Protein AF-A0A8T6LP50-F1 (afdb_monomer)

Solvent-accessible surface area (backbone atoms only — not comparable to full-atom values): 7911 Å² total; per-residue (Å²): 140,86,88,82,88,80,92,81,83,90,76,91,80,76,91,78,90,76,89,76,87,74,71,88,71,78,78,82,75,82,81,79,83,87,75,86,85,87,91,82,86,81,91,76,92,72,79,82,71,83,78,78,78,82,78,82,81,86,80,88,85,85,86,87,86,85,74,79,63,79,59,78,86,53,41,62,59,40,32,73,75,38,82,67,39,41,59,51,51,50,52,54,33,51,53,50,50,53,51,52,50,58,56,62,77,73,110

Sequence (107 aa):
MPSRRSSVARGKRRQERSGLARTDEPSPLPAPDSSDDDPRSAAAADAKEPVAEQRTVVTRRSQTYQGPLPPPQMMAGYEEVLPGLADRIMAMAEETSAHIRKVRERG

Structure (mmCIF, N/CA/C/O backbone):
data_AF-A0A8T6LP50-F1
#
_entry.id   AF-A0A8T6LP50-F1
#
loop_
_atom_site.group_PDB
_atom_site.id
_atom_site.type_symbol
_atom_site.label_atom_id
_atom_site.label_alt_id
_atom_site.label_comp_id
_atom_site.label_asym_id
_atom_site.label_entity_id
_atom_site.label_seq_id
_atom_site.pdbx_PDB_ins_code
_atom_site.Cartn_x
_atom_site.Cartn_y
_atom_site.Cartn_z
_atom_site.occupancy
_atom_site.B_iso_or_equiv
_atom_site.auth_seq_id
_atom_site.auth_comp_id
_atom_site.auth_asym_id
_atom_si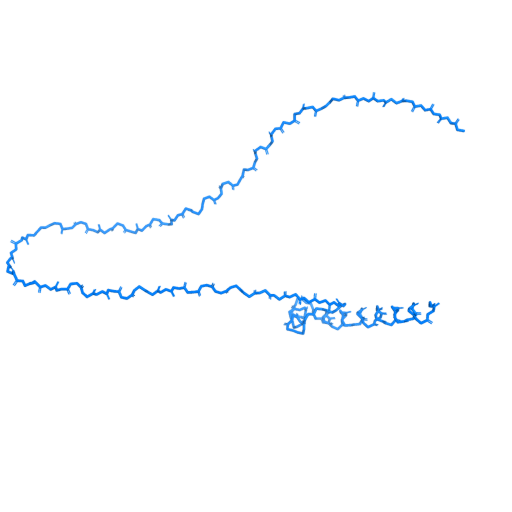te.auth_atom_id
_atom_site.pdbx_PDB_model_num
ATOM 1 N N . MET A 1 1 ? 17.532 34.900 -31.618 1.00 43.44 1 MET A N 1
ATOM 2 C CA . MET A 1 1 ? 17.040 35.341 -30.295 1.00 43.44 1 MET A CA 1
ATOM 3 C C . MET A 1 1 ? 16.436 36.731 -30.405 1.00 43.44 1 MET A C 1
ATOM 5 O O . MET A 1 1 ? 17.155 37.634 -30.809 1.00 43.44 1 MET A O 1
ATOM 9 N N . PRO A 1 2 ? 15.164 36.925 -30.032 1.00 43.03 2 PRO A N 1
ATOM 10 C CA . PRO A 1 2 ? 14.675 38.225 -29.602 1.00 43.03 2 PRO A CA 1
ATOM 11 C C . PRO A 1 2 ? 14.345 38.210 -28.104 1.00 43.03 2 PRO A C 1
ATOM 13 O O . PRO A 1 2 ? 13.594 37.374 -27.611 1.00 43.03 2 PRO A O 1
ATOM 16 N N . SER A 1 3 ? 14.929 39.176 -27.403 1.00 44.53 3 SER A N 1
ATOM 17 C CA . SER A 1 3 ? 14.626 39.548 -26.027 1.00 44.53 3 SER A CA 1
ATOM 18 C C . SER A 1 3 ? 13.575 40.661 -26.048 1.00 44.53 3 SER A C 1
ATOM 20 O O . SER A 1 3 ? 13.735 41.631 -26.793 1.00 44.53 3 SER A O 1
ATOM 22 N N . ARG A 1 4 ? 12.509 40.554 -25.243 1.00 47.62 4 ARG A N 1
ATOM 23 C CA . ARG A 1 4 ? 11.616 41.678 -24.917 1.00 47.62 4 ARG A CA 1
ATOM 24 C C . ARG A 1 4 ? 11.229 41.647 -23.439 1.00 47.62 4 ARG A C 1
ATOM 26 O O . ARG A 1 4 ? 10.753 40.650 -22.910 1.00 47.62 4 ARG A O 1
ATOM 33 N N . ARG A 1 5 ? 11.482 42.796 -22.813 1.00 45.19 5 ARG A N 1
ATOM 34 C CA . ARG A 1 5 ? 11.135 43.223 -21.454 1.00 45.19 5 ARG A CA 1
ATOM 35 C C . ARG A 1 5 ? 9.616 43.228 -21.232 1.00 45.19 5 ARG A C 1
ATOM 37 O O . ARG A 1 5 ? 8.905 43.708 -22.104 1.00 45.19 5 ARG A O 1
ATOM 44 N N . SER A 1 6 ? 9.170 42.924 -20.014 1.00 39.84 6 SER A N 1
ATOM 45 C CA . SER A 1 6 ? 8.551 43.941 -19.143 1.00 39.84 6 SER A CA 1
ATOM 46 C C . SER A 1 6 ? 8.320 43.392 -17.735 1.00 39.84 6 SER A C 1
ATOM 48 O O . SER A 1 6 ? 7.501 42.505 -17.513 1.00 39.84 6 SER A O 1
ATOM 50 N N . SER A 1 7 ? 9.036 43.975 -16.783 1.00 45.84 7 SER A N 1
ATOM 51 C CA . SER A 1 7 ? 8.717 43.972 -15.363 1.00 45.84 7 SER A CA 1
ATOM 52 C C . SER A 1 7 ? 7.428 44.755 -15.117 1.00 45.84 7 SER A C 1
ATOM 54 O O . SER A 1 7 ? 7.343 45.918 -15.518 1.00 45.84 7 SER A O 1
ATOM 56 N N . VAL A 1 8 ? 6.474 44.169 -14.396 1.00 42.16 8 VAL A N 1
ATOM 57 C CA . VAL A 1 8 ? 5.375 44.917 -13.776 1.00 42.16 8 VAL A CA 1
ATOM 58 C C . VAL A 1 8 ? 5.353 44.577 -12.294 1.00 42.16 8 VAL A C 1
ATOM 60 O O . VAL A 1 8 ? 5.324 43.418 -11.891 1.00 42.16 8 VAL A O 1
ATOM 63 N N . ALA A 1 9 ? 5.448 45.629 -11.492 1.00 40.69 9 ALA A N 1
ATOM 64 C CA . ALA A 1 9 ? 5.422 45.594 -10.047 1.00 40.69 9 ALA A CA 1
ATOM 65 C C . ALA A 1 9 ? 3.983 45.604 -9.504 1.00 40.69 9 ALA A C 1
ATOM 67 O O . ALA A 1 9 ? 3.066 46.099 -10.152 1.00 40.69 9 ALA A O 1
ATOM 68 N N . ARG A 1 10 ? 3.891 45.244 -8.216 1.00 42.53 10 ARG A N 1
ATOM 69 C CA . ARG A 1 10 ? 2.925 45.727 -7.212 1.00 42.53 10 ARG A CA 1
ATOM 70 C C . ARG A 1 10 ? 1.572 45.004 -7.135 1.00 42.53 10 ARG A C 1
ATOM 72 O O . ARG A 1 10 ? 0.648 45.252 -7.894 1.00 42.53 10 ARG A O 1
ATOM 79 N N . GLY A 1 11 ? 1.424 44.259 -6.039 1.00 36.78 11 GLY A N 1
ATOM 80 C CA . GLY A 1 11 ? 0.145 43.776 -5.523 1.00 36.78 11 GLY A CA 1
ATOM 81 C C . GLY A 1 11 ? 0.223 43.443 -4.033 1.00 36.78 11 GLY A C 1
ATOM 82 O O . GLY A 1 11 ? 0.148 42.286 -3.652 1.00 36.78 11 GLY A O 1
ATOM 83 N N . LYS A 1 12 ? 0.400 44.456 -3.172 1.00 50.47 12 LYS A N 1
ATOM 84 C CA . LYS A 1 12 ? -0.024 44.359 -1.763 1.00 50.47 12 LYS A CA 1
ATOM 85 C C . LYS A 1 12 ? -1.552 44.348 -1.743 1.00 50.47 12 LYS A C 1
ATOM 87 O O . LY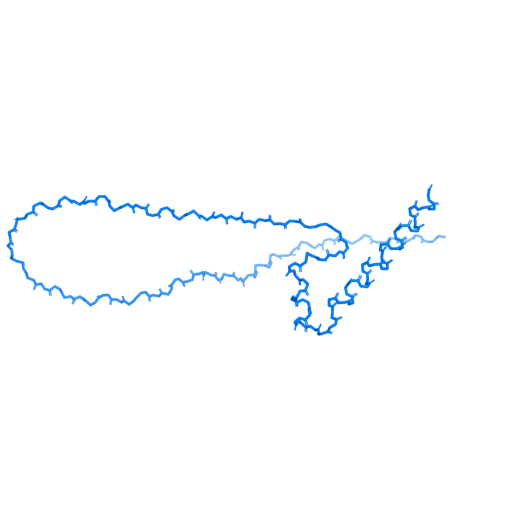S A 1 12 ? -2.131 45.245 -2.354 1.00 50.47 12 LYS A O 1
ATOM 92 N N . ARG A 1 13 ? -2.151 43.391 -1.028 1.00 49.56 13 ARG A N 1
ATOM 93 C CA . ARG A 1 13 ? -3.535 43.293 -0.495 1.00 49.56 13 ARG A CA 1
ATOM 94 C C . ARG A 1 13 ? -3.872 41.796 -0.454 1.00 49.56 13 ARG A C 1
ATOM 96 O O . ARG A 1 13 ? -3.476 41.082 -1.355 1.00 49.56 13 ARG A O 1
ATOM 103 N N . ARG A 1 14 ? -4.585 41.235 0.509 1.00 47.56 14 ARG A N 1
ATOM 104 C CA . ARG A 1 14 ? -5.299 41.716 1.693 1.00 47.56 14 ARG A CA 1
ATOM 105 C C . ARG A 1 14 ? -5.680 40.430 2.432 1.00 47.56 14 ARG A C 1
ATOM 107 O O . ARG A 1 14 ? -5.891 39.403 1.800 1.00 47.56 14 ARG A O 1
ATOM 114 N N . GLN A 1 15 ? -5.724 40.506 3.753 1.00 45.84 15 GLN A N 1
ATOM 115 C CA . GLN A 1 15 ? -6.249 39.459 4.619 1.00 45.84 15 GLN A CA 1
ATOM 116 C C . GLN A 1 15 ? -7.593 38.944 4.099 1.00 45.84 15 GLN A C 1
ATOM 118 O O . GLN A 1 15 ? -8.538 39.724 3.992 1.00 45.84 15 GLN A O 1
ATOM 123 N N . GLU A 1 16 ? -7.692 37.640 3.876 1.00 43.44 16 GLU A N 1
ATOM 124 C CA . GLU A 1 16 ? -8.968 36.941 3.929 1.00 43.44 16 GLU A CA 1
ATOM 125 C C . GLU A 1 16 ? -8.946 36.056 5.167 1.00 43.44 16 GLU A C 1
ATOM 127 O O . GLU A 1 16 ? -8.507 34.910 5.178 1.00 43.44 16 GLU A O 1
ATOM 132 N N . ARG A 1 17 ? -9.380 36.681 6.263 1.00 52.00 17 ARG A N 1
ATOM 133 C CA . ARG A 1 17 ? -9.971 35.984 7.393 1.00 52.00 17 ARG A CA 1
ATOM 134 C C . ARG A 1 17 ? -11.262 35.345 6.879 1.00 52.00 17 ARG A C 1
ATOM 136 O O . ARG A 1 17 ? -12.264 36.032 6.723 1.00 52.00 17 ARG A O 1
ATOM 143 N N . SER A 1 18 ? -11.230 34.047 6.626 1.00 46.59 18 SER A N 1
ATOM 144 C CA . SER A 1 18 ? -12.408 33.183 6.666 1.00 46.59 18 SER A CA 1
ATOM 145 C C . SER A 1 18 ? -11.978 31.986 7.518 1.00 46.59 18 SER A C 1
ATOM 147 O O . SER A 1 18 ? -10.921 31.413 7.303 1.00 46.59 18 SER A O 1
ATOM 149 N N . GLY A 1 19 ? -12.599 31.659 8.639 1.00 50.16 19 GLY A N 1
ATOM 150 C CA . GLY A 1 19 ? -14.008 31.789 8.959 1.00 50.16 19 GLY A CA 1
ATOM 151 C C . GLY A 1 19 ? -14.531 30.391 9.251 1.00 50.16 19 GLY A C 1
ATOM 152 O O . GLY A 1 19 ? -15.430 29.941 8.565 1.00 50.16 19 GLY A O 1
ATOM 153 N N . LEU A 1 20 ? -13.930 29.694 10.220 1.00 50.88 20 LEU A N 1
ATOM 154 C CA . LEU A 1 20 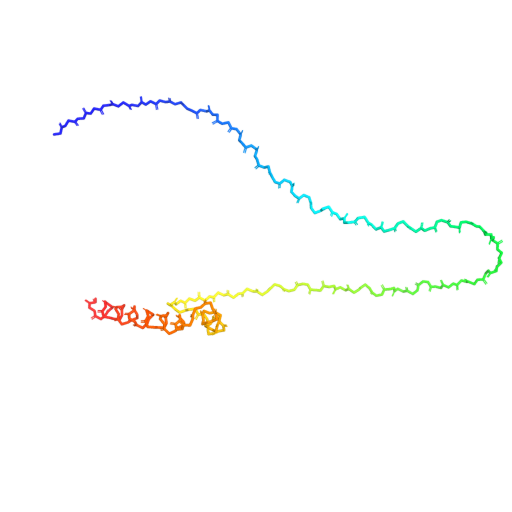? -14.513 28.520 10.872 1.00 50.88 20 LEU A CA 1
ATOM 155 C C . LEU A 1 20 ? -14.046 28.506 12.330 1.00 50.88 20 LEU A C 1
ATOM 157 O O . LEU A 1 20 ? -13.244 27.685 12.760 1.00 50.88 20 LEU A O 1
ATOM 161 N N . ALA A 1 21 ? -14.564 29.466 13.093 1.00 48.06 21 ALA A N 1
ATOM 162 C CA . ALA A 1 21 ? -14.801 29.230 14.504 1.00 48.06 21 ALA A CA 1
ATOM 163 C C . ALA A 1 21 ? -15.924 28.188 14.580 1.00 48.06 21 ALA A C 1
ATOM 165 O O . ALA A 1 21 ? -17.095 28.513 14.410 1.00 48.06 21 ALA A O 1
ATOM 166 N N . ARG A 1 22 ? -15.560 26.919 14.755 1.00 51.38 22 ARG A N 1
ATOM 167 C CA . ARG A 1 22 ? -16.431 25.966 15.438 1.00 51.38 22 ARG A CA 1
ATOM 168 C C . ARG A 1 22 ? -15.796 25.759 16.795 1.00 51.38 22 ARG A C 1
ATOM 170 O O . ARG A 1 22 ? -14.930 24.915 16.978 1.00 51.38 22 ARG A O 1
ATOM 177 N N . THR A 1 23 ? -16.139 26.677 17.684 1.00 50.78 23 THR A N 1
ATOM 178 C CA . THR A 1 23 ? -16.116 26.437 19.117 1.00 50.78 23 THR A CA 1
ATOM 179 C C . THR A 1 23 ? -16.823 25.107 19.361 1.00 50.78 23 THR A C 1
ATOM 181 O O . THR A 1 23 ? -17.971 24.954 18.946 1.00 50.78 23 THR A O 1
ATOM 184 N N . ASP A 1 24 ? -16.130 24.145 19.969 1.00 51.81 24 ASP A N 1
ATOM 185 C CA . ASP A 1 24 ? -16.773 23.068 20.719 1.00 51.81 24 ASP A CA 1
ATOM 186 C C . ASP A 1 24 ? -17.634 23.751 21.784 1.00 51.81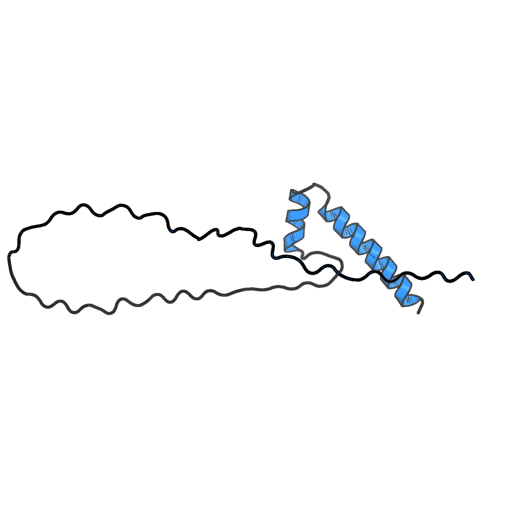 24 ASP A C 1
ATOM 188 O O . ASP A 1 24 ? -17.142 24.187 22.823 1.00 51.81 24 ASP A O 1
ATOM 192 N N . GLU A 1 25 ? -18.897 23.983 21.450 1.00 47.44 25 GLU A N 1
ATOM 193 C CA . GLU A 1 25 ? -19.889 24.519 22.364 1.00 47.44 25 GLU A CA 1
ATOM 194 C C . GLU A 1 25 ? -20.368 23.334 23.215 1.00 47.44 25 GLU A C 1
ATOM 196 O O . GLU A 1 25 ? -20.980 22.408 22.670 1.00 47.44 25 GLU A O 1
ATOM 201 N N . PRO A 1 26 ? -20.041 23.269 24.518 1.00 59.53 26 PRO A N 1
ATOM 202 C CA . PRO A 1 26 ? -20.514 22.174 25.349 1.00 59.53 26 PRO A CA 1
ATOM 203 C C . PRO A 1 26 ? -22.037 22.278 25.490 1.00 59.53 26 PRO A C 1
ATOM 205 O O . PRO A 1 26 ? -22.564 23.332 25.845 1.00 59.53 26 PRO A O 1
ATOM 208 N N . SER A 1 27 ? -22.744 21.179 25.204 1.00 57.25 27 SER A N 1
ATOM 209 C CA . SER A 1 27 ? -24.199 21.083 25.374 1.00 57.25 27 SER A CA 1
ATOM 210 C C . SER A 1 27 ? -24.617 21.508 26.790 1.00 57.25 27 SER A C 1
ATOM 212 O O . SER A 1 27 ? -23.972 21.086 27.754 1.00 57.25 27 SER A O 1
ATOM 214 N N . PRO A 1 28 ? -25.687 22.308 26.954 1.00 61.81 28 PRO A N 1
ATOM 215 C CA . PRO A 1 28 ? -26.116 22.738 28.276 1.00 61.81 28 PRO A CA 1
ATOM 216 C C . PRO A 1 28 ? -26.638 21.542 29.080 1.00 61.81 28 PRO A C 1
ATOM 218 O O . PRO A 1 28 ? -27.487 20.779 28.615 1.00 61.81 28 PRO A O 1
ATOM 221 N N . LEU A 1 29 ? -26.117 21.387 30.298 1.00 60.06 29 LEU A N 1
ATOM 222 C CA . LEU A 1 29 ? -26.640 20.457 31.298 1.00 60.06 29 LEU A CA 1
ATOM 223 C C . LEU A 1 29 ? -28.070 20.874 31.699 1.00 60.06 29 LEU A C 1
ATOM 225 O O . LEU A 1 29 ? -28.351 22.076 31.748 1.00 60.06 29 LEU A O 1
ATOM 229 N N . PRO A 1 30 ? -28.975 19.929 32.017 1.00 54.12 30 PRO A N 1
ATOM 230 C CA . PRO A 1 30 ? -30.269 20.272 32.595 1.00 54.12 30 PRO A CA 1
ATOM 231 C C . PRO A 1 30 ? -30.070 20.929 33.969 1.00 54.12 30 PRO A C 1
ATOM 233 O O . PRO A 1 30 ? -29.248 20.477 34.769 1.00 54.12 30 PRO A O 1
ATOM 236 N N . ALA A 1 31 ? -30.813 22.006 34.233 1.00 57.72 31 ALA A N 1
ATOM 237 C CA . ALA A 1 31 ? -30.801 22.684 35.524 1.00 57.72 31 ALA A CA 1
ATOM 238 C C . ALA A 1 31 ? -31.270 21.723 36.636 1.00 57.72 31 ALA A C 1
ATOM 240 O O . ALA A 1 31 ? -32.296 21.062 36.450 1.00 57.72 31 ALA A O 1
ATOM 241 N N . PRO A 1 32 ? -30.564 21.626 37.777 1.00 56.22 32 PRO A N 1
ATOM 242 C CA . PRO A 1 32 ? -31.112 20.962 38.947 1.00 56.22 32 PRO A CA 1
ATOM 243 C C . PRO A 1 32 ? -32.245 21.816 39.523 1.00 56.22 32 PRO A C 1
ATOM 245 O O . PRO A 1 32 ? -32.091 23.022 39.714 1.00 56.22 32 PRO A O 1
ATOM 248 N N . ASP A 1 33 ? -33.380 21.164 39.753 1.00 47.25 33 ASP A N 1
ATOM 249 C CA . ASP A 1 33 ? -34.564 21.730 40.387 1.00 47.25 33 ASP A CA 1
ATOM 250 C C . ASP A 1 33 ? -34.200 22.219 41.796 1.00 47.25 33 ASP A C 1
ATOM 252 O O . ASP A 1 33 ? -33.689 21.458 42.624 1.00 47.25 33 ASP A O 1
ATOM 256 N N . SER A 1 34 ? -34.391 23.514 42.035 1.00 53.09 34 SER A N 1
ATOM 257 C CA . SER A 1 34 ? -34.159 24.138 43.331 1.00 53.09 34 SER A CA 1
ATOM 258 C C . SER A 1 34 ? -35.290 23.754 44.274 1.00 53.09 34 SER A C 1
ATOM 260 O O . SER A 1 34 ? -36.450 24.093 44.051 1.00 53.09 34 SER A O 1
ATOM 262 N N . SER A 1 35 ? -34.953 23.092 45.372 1.00 53.72 35 SER A N 1
ATOM 263 C CA . SER A 1 35 ? -35.815 23.023 46.549 1.00 53.72 35 SER A CA 1
ATOM 264 C C . SER A 1 35 ? -34.949 23.223 47.791 1.00 53.72 35 SER A C 1
ATOM 266 O O . SER A 1 35 ? -34.428 22.267 48.359 1.00 53.72 35 SER A O 1
ATOM 268 N N . ASP A 1 36 ? -34.772 24.491 48.169 1.00 46.31 36 ASP A N 1
ATOM 269 C CA . ASP A 1 36 ? -34.670 24.902 49.576 1.00 46.31 36 ASP A CA 1
ATOM 270 C C . ASP A 1 36 ? -36.013 24.502 50.249 1.00 46.31 36 ASP A C 1
ATOM 272 O O . ASP A 1 36 ? -37.048 24.524 49.587 1.00 46.31 36 ASP A O 1
ATOM 276 N N . ASP A 1 37 ? -36.165 24.076 51.501 1.00 43.03 37 ASP A N 1
ATOM 277 C CA . ASP A 1 37 ? -35.467 24.352 52.754 1.00 43.03 37 ASP A CA 1
ATOM 278 C C . ASP A 1 37 ? -36.036 23.352 53.803 1.00 43.03 37 ASP A C 1
ATOM 280 O O . ASP A 1 37 ? -37.212 22.995 53.718 1.00 43.03 37 ASP A O 1
ATOM 284 N N . ASP A 1 38 ? -35.240 22.858 54.758 1.00 46.44 38 ASP A N 1
ATOM 285 C CA . ASP A 1 38 ? -35.432 23.149 56.195 1.00 46.44 38 ASP A CA 1
ATOM 286 C C . ASP A 1 38 ? -34.426 22.351 57.071 1.00 46.44 38 ASP A C 1
ATOM 288 O O . ASP A 1 38 ? -34.185 21.158 56.839 1.00 46.44 38 ASP A O 1
ATOM 292 N N . PRO A 1 39 ? -33.830 22.962 58.117 1.00 53.53 39 PRO A N 1
ATOM 293 C CA . PRO A 1 39 ? -32.593 22.510 58.737 1.00 53.53 39 PRO A CA 1
ATOM 294 C C . PRO A 1 39 ? -32.833 21.936 60.134 1.00 53.53 39 PRO A C 1
ATOM 296 O O . PRO A 1 39 ? -33.082 22.681 61.081 1.00 53.53 39 PRO A O 1
ATOM 299 N N . ARG A 1 40 ? -32.662 20.624 60.335 1.00 41.97 40 ARG A N 1
ATOM 300 C CA . ARG A 1 40 ? -32.557 20.070 61.696 1.00 41.97 40 ARG A CA 1
ATOM 301 C C . ARG A 1 40 ? -31.624 18.864 61.803 1.00 41.97 40 ARG A C 1
ATOM 303 O O . ARG A 1 40 ? -31.974 17.752 61.437 1.00 41.97 40 ARG A O 1
ATOM 310 N N . SER A 1 41 ? -30.548 19.118 62.547 1.00 39.53 41 SER A N 1
ATOM 311 C CA . SER A 1 41 ? -30.076 18.288 63.662 1.00 39.53 41 SER A CA 1
ATOM 312 C C . SER A 1 41 ? -28.920 17.310 63.415 1.00 39.53 41 SER A C 1
ATOM 314 O O . SER A 1 41 ? -29.054 16.295 62.745 1.00 39.53 41 SER A O 1
ATOM 316 N N . ALA A 1 42 ? -27.859 17.600 64.176 1.00 40.44 42 ALA A N 1
ATOM 317 C CA . ALA A 1 42 ? -26.937 16.674 64.833 1.00 40.44 42 ALA A CA 1
ATOM 318 C C . ALA A 1 42 ? -25.752 16.107 64.029 1.00 40.44 42 ALA A C 1
ATOM 320 O O . ALA A 1 42 ? -25.830 15.088 63.359 1.00 40.44 42 ALA A O 1
ATOM 321 N N . ALA A 1 43 ? -24.615 16.781 64.228 1.00 48.44 43 ALA A N 1
ATOM 322 C CA . ALA A 1 43 ? -23.293 16.221 64.509 1.00 48.44 43 ALA A CA 1
ATOM 323 C C . ALA A 1 43 ? -23.036 14.741 64.152 1.00 48.44 43 ALA A C 1
ATOM 325 O O . ALA A 1 43 ? -23.373 13.843 64.918 1.00 48.44 43 ALA A O 1
ATOM 326 N N . ALA A 1 44 ? -22.245 14.530 63.102 1.00 44.00 44 ALA A N 1
ATOM 327 C CA . ALA A 1 44 ? -21.171 13.542 63.089 1.00 44.00 44 ALA A CA 1
ATOM 328 C C . ALA A 1 44 ? -20.108 14.007 62.084 1.00 44.00 44 ALA A C 1
ATOM 330 O O . ALA A 1 44 ? -20.412 14.361 60.948 1.00 44.00 44 ALA A O 1
ATOM 331 N N . ALA A 1 45 ? -18.866 14.093 62.547 1.00 54.38 45 ALA A N 1
ATOM 332 C CA . ALA A 1 45 ? -17.710 14.341 61.709 1.00 54.38 45 ALA A CA 1
ATOM 333 C C . ALA A 1 45 ? -17.472 13.105 60.833 1.00 54.38 45 ALA A C 1
ATOM 335 O O . ALA A 1 45 ? -17.059 12.075 61.356 1.00 54.38 45 ALA A O 1
ATOM 336 N N . ASP A 1 46 ? -17.709 13.216 59.528 1.00 52.06 46 ASP A N 1
ATOM 337 C CA . ASP A 1 46 ? -17.336 12.180 58.566 1.00 52.06 46 ASP A CA 1
ATOM 338 C C . ASP A 1 46 ? -16.141 12.677 57.752 1.00 52.06 46 ASP A C 1
ATOM 340 O O . ASP A 1 46 ? -16.203 13.652 56.995 1.00 52.06 46 ASP A O 1
ATOM 344 N N . ALA A 1 47 ? -14.997 12.054 58.020 1.00 57.53 47 ALA A N 1
ATOM 345 C CA . ALA A 1 47 ? -13.746 12.304 57.340 1.00 57.53 47 ALA A CA 1
ATOM 346 C C . ALA A 1 47 ? -13.931 12.015 55.848 1.00 57.53 47 ALA A C 1
ATOM 348 O O . ALA A 1 47 ? -14.216 10.892 55.448 1.00 57.53 47 ALA A O 1
ATOM 349 N N . LYS A 1 48 ? -13.764 13.045 55.018 1.00 59.59 48 LYS A N 1
ATOM 350 C CA . LYS A 1 48 ? -13.811 12.922 53.562 1.00 59.59 48 LYS A CA 1
ATOM 351 C C . LYS A 1 48 ? -12.659 12.013 53.118 1.00 59.59 48 LYS A C 1
ATOM 353 O O . LYS A 1 48 ? -11.513 12.459 53.060 1.00 59.59 48 LYS A O 1
ATOM 358 N N . GLU A 1 49 ? -12.954 10.739 52.866 1.00 64.19 49 GLU A N 1
ATOM 359 C CA . GLU A 1 49 ? -11.993 9.790 52.303 1.00 64.19 49 GLU A CA 1
ATOM 360 C C . GLU A 1 49 ? -11.402 10.360 51.001 1.00 64.19 49 GLU A C 1
ATOM 362 O O . GLU A 1 49 ? -12.121 11.004 50.223 1.00 64.19 49 GLU A O 1
ATOM 367 N N . PRO A 1 50 ? -10.095 10.177 50.738 1.00 61.56 50 PRO A N 1
ATOM 368 C CA . PRO A 1 50 ? -9.493 10.678 49.516 1.00 61.56 50 PRO A CA 1
ATOM 369 C C . PRO A 1 50 ? -10.048 9.877 48.336 1.00 61.56 50 PRO A C 1
ATOM 371 O O . PRO A 1 50 ? -9.678 8.724 48.120 1.00 61.56 50 PRO A O 1
ATOM 374 N N . VAL A 1 51 ? -10.937 10.500 47.560 1.00 69.06 51 VAL A N 1
ATOM 375 C CA . VAL A 1 51 ? -11.372 9.990 46.258 1.00 69.06 51 VAL A CA 1
ATOM 376 C C . VAL A 1 51 ? -10.121 9.819 45.403 1.00 69.06 51 VAL A C 1
ATOM 378 O O . VAL A 1 51 ? -9.504 10.799 44.987 1.00 69.06 51 VAL A O 1
ATOM 381 N N . ALA A 1 52 ? -9.714 8.567 45.202 1.00 72.38 52 ALA A N 1
ATOM 382 C CA . ALA A 1 52 ? -8.581 8.216 44.366 1.00 72.38 52 ALA A CA 1
ATOM 383 C C . ALA A 1 52 ? -8.828 8.737 42.945 1.00 72.38 52 ALA A C 1
ATOM 385 O O . ALA A 1 52 ? -9.703 8.260 42.224 1.00 72.38 52 ALA A O 1
ATOM 386 N N . GLU A 1 53 ? -8.059 9.750 42.565 1.00 77.38 53 GLU A N 1
ATOM 387 C CA . GLU A 1 53 ? -8.112 10.381 41.256 1.00 77.38 53 GLU A CA 1
ATOM 388 C C . GLU A 1 53 ? -7.703 9.349 40.191 1.00 77.38 53 GLU A C 1
ATOM 390 O O . GLU A 1 53 ? -6.543 8.932 40.104 1.00 77.38 53 GLU A O 1
ATOM 395 N N . GLN A 1 54 ? -8.667 8.875 39.395 1.00 80.88 54 GLN A N 1
ATOM 396 C CA . GLN A 1 54 ? -8.386 7.963 38.289 1.00 80.88 54 GLN A CA 1
ATOM 397 C C . GLN A 1 54 ? -7.606 8.708 37.210 1.00 80.88 54 GLN A C 1
ATOM 399 O O . GLN A 1 54 ? -8.137 9.515 36.448 1.00 80.88 54 GLN A O 1
ATOM 404 N N . ARG A 1 55 ? -6.306 8.428 37.145 1.00 84.69 55 ARG A N 1
ATOM 405 C CA . ARG A 1 55 ? -5.419 9.014 36.148 1.00 84.69 55 ARG A CA 1
ATOM 406 C C . ARG A 1 55 ? -5.620 8.308 34.809 1.00 84.69 55 ARG A C 1
ATOM 408 O O . ARG A 1 55 ? -5.103 7.214 34.593 1.00 84.69 55 ARG A O 1
ATOM 415 N N . THR A 1 56 ? -6.348 8.941 33.895 1.00 88.50 56 THR A N 1
ATOM 416 C CA . THR A 1 56 ? -6.469 8.452 32.517 1.00 88.50 56 THR A CA 1
ATOM 417 C C . THR A 1 56 ? -5.139 8.634 31.793 1.00 88.50 56 THR A C 1
ATOM 419 O O . THR A 1 56 ? -4.692 9.754 31.549 1.00 88.50 56 THR A O 1
ATOM 422 N N . VAL A 1 57 ? -4.495 7.525 31.434 1.00 87.94 57 VAL A N 1
ATOM 423 C CA . VAL A 1 57 ? -3.300 7.536 30.586 1.00 87.94 57 VAL A CA 1
ATOM 424 C C . VAL A 1 57 ? -3.743 7.386 29.134 1.00 87.94 57 VAL A C 1
ATOM 426 O O . VAL A 1 57 ? -4.203 6.325 28.724 1.00 87.94 57 VAL A O 1
ATOM 429 N N . VAL A 1 58 ? -3.595 8.448 28.341 1.00 90.31 58 VAL A N 1
ATOM 430 C CA . VAL A 1 58 ? -3.814 8.394 26.889 1.00 90.31 58 VAL A CA 1
ATOM 431 C C . VAL A 1 58 ? -2.497 8.024 26.213 1.00 90.31 58 VAL A C 1
ATOM 433 O O . VAL A 1 58 ? -1.538 8.794 26.239 1.00 90.31 58 VAL A O 1
ATOM 436 N N . THR A 1 59 ? -2.429 6.842 25.598 1.00 92.12 59 THR A N 1
ATOM 437 C CA . THR A 1 59 ? -1.261 6.412 24.815 1.00 92.12 59 THR A CA 1
ATOM 438 C C . THR A 1 59 ? -1.525 6.590 23.324 1.00 92.12 59 THR A C 1
ATOM 440 O O . THR A 1 59 ? -2.484 6.047 22.782 1.00 92.12 59 THR A O 1
ATOM 443 N N . ARG A 1 60 ? -0.642 7.316 22.632 1.00 93.50 60 ARG A N 1
ATOM 444 C CA . ARG A 1 60 ? -0.672 7.445 21.170 1.00 93.50 60 ARG A CA 1
ATOM 445 C C . ARG A 1 60 ? 0.210 6.373 20.535 1.00 93.50 60 ARG A C 1
ATOM 447 O O . ARG A 1 60 ? 1.408 6.328 20.804 1.00 93.50 60 ARG A O 1
ATOM 454 N N . ARG A 1 61 ? -0.359 5.557 19.644 1.00 93.12 61 ARG A N 1
ATOM 455 C CA . ARG A 1 61 ? 0.394 4.616 18.803 1.00 93.12 61 ARG A CA 1
ATOM 456 C C . ARG A 1 61 ? 0.539 5.183 17.392 1.00 93.12 61 ARG A C 1
ATOM 458 O O . ARG A 1 61 ? -0.447 5.588 16.787 1.00 93.12 61 ARG A O 1
ATOM 465 N N . SER A 1 62 ? 1.760 5.201 16.866 1.00 92.88 62 SER A N 1
ATOM 466 C CA . SER A 1 62 ? 2.056 5.556 15.473 1.00 92.88 62 SER A CA 1
ATOM 467 C C . SER A 1 62 ? 2.759 4.396 14.783 1.00 92.88 62 SER A C 1
ATOM 469 O O . SER A 1 62 ? 3.661 3.797 15.368 1.00 92.88 62 SER A O 1
ATOM 471 N N . GLN A 1 63 ? 2.366 4.093 13.548 1.00 90.81 63 GLN A N 1
ATOM 472 C CA . GLN A 1 63 ? 3.009 3.080 12.714 1.00 90.81 63 GLN A CA 1
ATOM 473 C C . GLN A 1 63 ? 3.369 3.701 11.366 1.00 90.81 63 GLN A C 1
ATOM 475 O O . GLN A 1 63 ? 2.569 4.440 10.794 1.00 90.81 63 GLN A O 1
ATOM 480 N N . THR A 1 64 ? 4.567 3.393 10.878 1.00 91.06 64 THR A N 1
ATOM 481 C CA . THR A 1 64 ? 5.058 3.819 9.566 1.00 91.06 64 THR A CA 1
ATOM 482 C C . THR A 1 64 ? 5.419 2.576 8.779 1.00 91.06 64 THR A C 1
ATOM 484 O O . THR A 1 64 ? 6.034 1.656 9.316 1.00 91.06 64 THR A O 1
ATOM 487 N N . TYR A 1 65 ? 5.049 2.565 7.508 1.00 89.00 65 TYR A N 1
ATOM 488 C CA . TYR A 1 65 ? 5.329 1.470 6.596 1.00 89.00 65 TYR A CA 1
ATOM 489 C C . TYR A 1 65 ? 6.048 2.018 5.374 1.00 89.00 65 TYR A C 1
ATOM 491 O O . TYR A 1 65 ? 5.848 3.171 4.988 1.00 89.00 65 TYR A O 1
ATOM 499 N N . GLN A 1 66 ? 6.901 1.192 4.784 1.00 88.31 66 GLN A N 1
ATOM 500 C CA . GLN A 1 66 ? 7.653 1.534 3.590 1.00 88.31 66 GLN A CA 1
ATOM 501 C C . GLN A 1 66 ? 7.610 0.355 2.631 1.00 88.31 66 GLN A C 1
ATOM 503 O O . GLN A 1 66 ? 7.781 -0.792 3.038 1.00 88.31 66 GLN A O 1
ATOM 508 N N . GLY A 1 67 ? 7.418 0.655 1.355 1.00 88.94 67 GLY A N 1
ATOM 509 C CA . GLY A 1 67 ? 7.368 -0.341 0.300 1.00 88.94 67 GLY A CA 1
ATOM 510 C C . GLY A 1 67 ? 6.234 -0.061 -0.680 1.00 88.94 67 GLY A C 1
ATOM 511 O O . GLY A 1 67 ? 5.489 0.903 -0.501 1.00 88.94 67 GLY A O 1
ATOM 512 N N . PRO A 1 68 ? 6.121 -0.888 -1.728 1.00 89.75 68 PRO A N 1
ATOM 513 C CA . 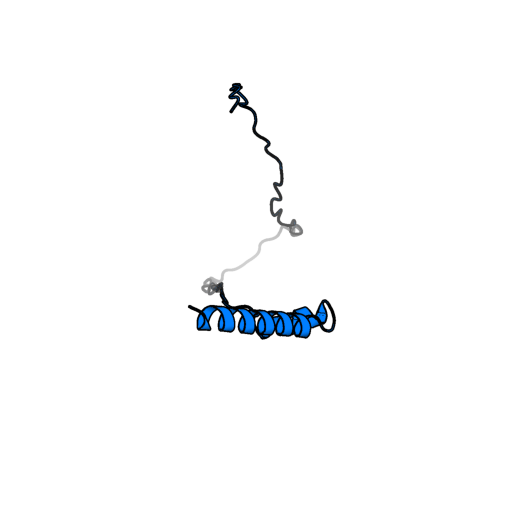PRO A 1 68 ? 5.102 -0.731 -2.762 1.00 89.75 68 PRO A CA 1
ATOM 514 C C . PRO A 1 68 ? 3.722 -1.243 -2.328 1.00 89.75 68 PRO A C 1
ATOM 516 O O . PRO A 1 68 ? 2.745 -1.004 -3.030 1.00 89.75 68 PRO A O 1
ATOM 519 N N . LEU A 1 69 ? 3.642 -1.956 -1.199 1.00 92.75 69 LEU A N 1
ATOM 520 C CA . LEU A 1 69 ? 2.413 -2.560 -0.700 1.00 92.75 69 LEU A CA 1
ATOM 521 C C . LEU A 1 69 ? 1.910 -1.858 0.562 1.00 92.75 69 LEU A C 1
ATOM 523 O O . LEU A 1 69 ? 2.717 -1.494 1.427 1.00 92.75 69 LEU A O 1
ATOM 527 N N . PRO A 1 70 ? 0.582 -1.717 0.709 1.00 89.94 70 PRO A N 1
ATOM 528 C CA . PRO A 1 70 ? -0.003 -1.357 1.985 1.00 89.94 70 PRO A CA 1
ATOM 529 C C . PRO A 1 70 ? 0.210 -2.494 3.009 1.00 89.94 70 PRO A C 1
ATOM 531 O O . PRO A 1 70 ? 0.488 -3.639 2.645 1.00 89.94 70 PRO A O 1
ATOM 534 N N . PRO A 1 71 ? 0.078 -2.208 4.312 1.00 91.38 71 PRO A N 1
ATOM 535 C CA . PRO A 1 71 ? 0.165 -3.217 5.363 1.00 91.38 71 PRO A CA 1
ATOM 536 C C . PRO A 1 71 ? -0.875 -4.330 5.199 1.00 91.38 71 PRO A C 1
ATOM 538 O O . PRO A 1 71 ? -2.014 -4.033 4.829 1.00 91.38 71 PRO A O 1
ATOM 541 N N . PRO A 1 72 ? -0.553 -5.584 5.575 1.00 88.38 72 PRO A N 1
ATOM 542 C CA . PRO A 1 72 ? -1.475 -6.713 5.443 1.00 88.38 72 PRO A CA 1
ATOM 543 C C . PRO A 1 72 ? -2.839 -6.470 6.095 1.00 88.38 72 PRO A C 1
ATOM 545 O O . PRO A 1 72 ? -3.867 -6.854 5.549 1.00 88.38 72 PRO A O 1
ATOM 548 N N . GLN A 1 73 ? -2.861 -5.775 7.236 1.00 90.50 73 GLN A N 1
ATOM 549 C CA . GLN A 1 73 ? -4.088 -5.476 7.976 1.0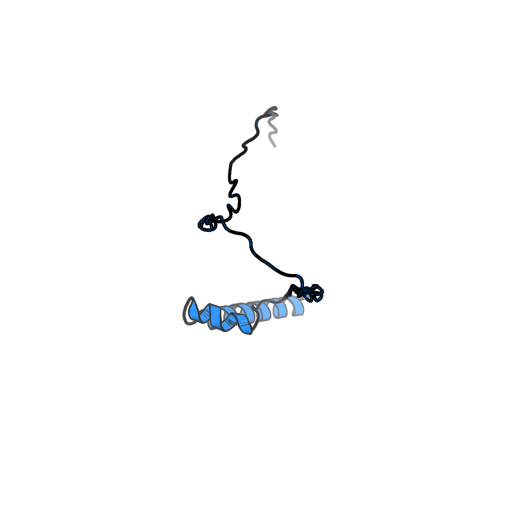0 90.50 73 GLN A CA 1
ATOM 550 C C . GLN A 1 73 ? -5.041 -4.543 7.209 1.00 90.50 73 GLN A C 1
ATOM 552 O O . GLN A 1 73 ? -6.234 -4.553 7.484 1.00 90.50 73 GLN A O 1
ATOM 557 N N . MET A 1 74 ? -4.537 -3.746 6.260 1.00 92.69 74 MET A N 1
AT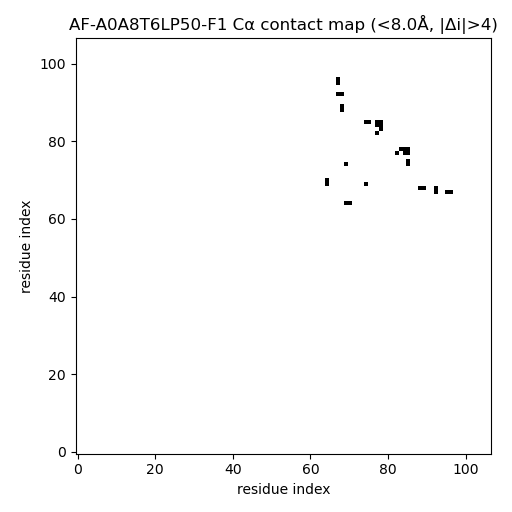OM 558 C CA . MET A 1 74 ? -5.353 -2.853 5.427 1.00 92.69 74 MET A CA 1
ATOM 559 C C . MET A 1 74 ? -5.863 -3.516 4.141 1.00 92.69 74 MET A C 1
ATOM 561 O O . MET A 1 74 ? -6.766 -2.971 3.515 1.00 92.69 74 MET A O 1
ATOM 565 N N . MET A 1 75 ? -5.336 -4.683 3.748 1.00 94.19 75 MET A N 1
ATOM 566 C CA . MET A 1 75 ? -5.703 -5.343 2.485 1.00 94.19 75 MET A CA 1
ATOM 567 C C . MET A 1 75 ? -7.195 -5.683 2.408 1.00 94.19 75 MET A C 1
ATOM 569 O O . MET A 1 75 ? -7.822 -5.431 1.383 1.00 94.19 75 MET A O 1
ATOM 573 N N . ALA A 1 76 ? -7.774 -6.175 3.507 1.00 94.50 76 ALA A N 1
ATOM 574 C CA . ALA A 1 76 ? -9.202 -6.489 3.581 1.00 94.50 76 ALA A CA 1
ATOM 575 C C . ALA A 1 76 ? -10.086 -5.259 3.305 1.00 94.50 76 ALA A C 1
ATOM 577 O O . ALA A 1 76 ? -11.058 -5.354 2.565 1.00 94.50 76 ALA A O 1
ATOM 578 N N . GLY A 1 77 ? -9.695 -4.083 3.807 1.00 96.06 77 GLY A N 1
ATOM 579 C CA . GLY A 1 77 ? -10.444 -2.846 3.582 1.00 96.06 77 GLY A CA 1
ATOM 580 C C . GLY A 1 77 ? -10.476 -2.412 2.114 1.00 96.06 77 GLY A C 1
ATOM 581 O O . GLY A 1 77 ? -11.462 -1.833 1.670 1.00 96.06 77 GLY A O 1
ATOM 582 N N . TYR A 1 78 ? -9.439 -2.715 1.326 1.00 96.94 78 TYR A N 1
ATOM 583 C CA . TYR A 1 78 ? -9.474 -2.451 -0.117 1.00 96.94 78 TYR A CA 1
ATOM 584 C C . TYR A 1 78 ? -10.489 -3.340 -0.835 1.00 96.94 78 TYR A C 1
ATOM 586 O O . TYR A 1 78 ? -11.196 -2.864 -1.720 1.00 96.94 78 TYR A O 1
ATOM 594 N N . GLU A 1 79 ? -10.577 -4.606 -0.437 1.00 96.69 79 GLU A N 1
ATOM 595 C CA . GLU A 1 79 ? -11.519 -5.564 -1.015 1.00 96.69 79 GLU A CA 1
ATOM 596 C C . GLU A 1 79 ? -12.976 -5.199 -0.699 1.00 96.69 79 GLU A C 1
ATOM 598 O O . GLU A 1 79 ? -13.842 -5.275 -1.567 1.00 96.69 79 GLU A O 1
ATOM 603 N N . GLU A 1 80 ? -13.233 -4.717 0.519 1.00 97.31 80 GLU A N 1
ATOM 604 C CA . GLU A 1 80 ? -14.549 -4.218 0.934 1.00 97.31 80 GLU A CA 1
ATOM 605 C C . GLU A 1 80 ? -15.005 -2.997 0.122 1.00 97.31 80 GLU A C 1
ATOM 607 O O . GLU A 1 80 ? -16.188 -2.869 -0.193 1.00 97.31 80 GLU A O 1
ATOM 612 N N . VAL A 1 81 ? -14.079 -2.097 -0.236 1.00 97.62 81 VAL A N 1
ATOM 613 C CA . VAL A 1 81 ? -14.386 -0.909 -1.051 1.00 97.62 81 VAL A CA 1
ATOM 614 C C . VAL A 1 81 ? -14.748 -1.299 -2.482 1.00 97.62 81 VAL A C 1
ATOM 616 O O . VAL A 1 81 ? -15.672 -0.731 -3.068 1.00 97.62 81 VAL A O 1
ATOM 619 N N . LEU A 1 82 ? -13.997 -2.230 -3.067 1.00 97.38 82 LEU A N 1
ATOM 620 C CA . LEU A 1 82 ? -14.228 -2.713 -4.419 1.00 97.38 82 LEU A CA 1
ATOM 621 C C . LEU A 1 82 ? -13.676 -4.136 -4.558 1.00 97.38 82 LEU A C 1
ATOM 623 O O . LEU A 1 82 ? -12.456 -4.306 -4.496 1.00 97.38 82 LEU A O 1
ATOM 627 N N . PRO A 1 83 ? -14.526 -5.133 -4.862 1.00 97.62 83 PRO A N 1
ATOM 628 C CA . PRO A 1 83 ? -14.053 -6.492 -5.0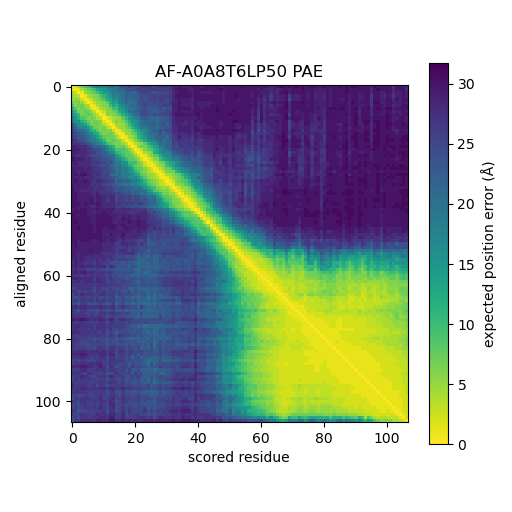73 1.00 97.62 83 PRO A CA 1
ATOM 629 C C . PRO A 1 83 ? -12.951 -6.586 -6.144 1.00 97.62 83 PRO A C 1
ATOM 631 O O . PRO A 1 83 ? -12.995 -5.923 -7.189 1.00 97.62 83 PRO A O 1
ATOM 634 N N . GLY A 1 84 ? -11.929 -7.389 -5.865 1.00 97.50 84 GLY A N 1
ATOM 635 C CA . GLY A 1 84 ? -10.712 -7.572 -6.649 1.00 97.50 84 GLY A CA 1
ATOM 636 C C . GLY A 1 84 ? -9.745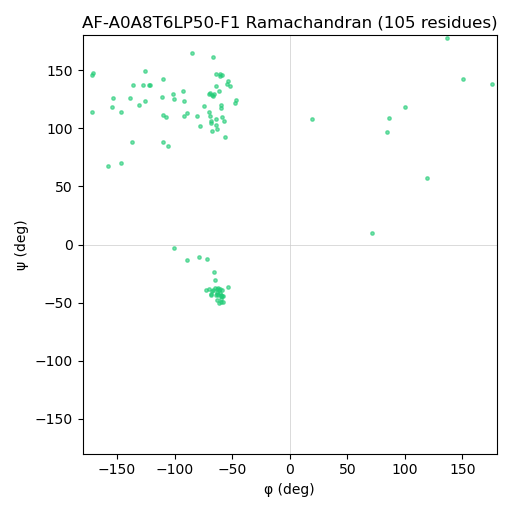 -6.386 -6.605 1.00 97.50 84 GLY A C 1
ATOM 637 O O . GLY A 1 84 ? -8.827 -6.306 -7.426 1.00 97.50 84 GLY A O 1
ATOM 638 N N . LEU A 1 85 ? -9.953 -5.386 -5.743 1.00 97.75 85 LEU A N 1
ATOM 639 C CA . LEU A 1 85 ? -9.015 -4.267 -5.622 1.00 97.75 85 LEU A CA 1
ATOM 640 C C . LEU A 1 85 ? -7.724 -4.685 -4.911 1.00 97.75 85 LEU A C 1
ATOM 642 O O . LEU A 1 85 ? -6.651 -4.268 -5.348 1.00 97.75 85 LEU A O 1
ATOM 646 N N . ALA A 1 86 ? -7.806 -5.526 -3.876 1.00 96.44 86 ALA A N 1
ATOM 647 C CA . ALA A 1 86 ? -6.625 -6.018 -3.166 1.00 96.44 86 ALA A CA 1
ATOM 648 C C . ALA A 1 86 ? -5.672 -6.769 -4.118 1.00 96.44 86 ALA A C 1
ATOM 650 O O . ALA A 1 86 ? -4.470 -6.492 -4.144 1.00 96.44 86 ALA A O 1
ATOM 651 N N . ASP A 1 87 ? -6.228 -7.626 -4.977 1.00 97.06 87 ASP A N 1
ATOM 652 C CA . ASP A 1 87 ? -5.478 -8.372 -5.993 1.00 97.06 87 ASP A CA 1
ATOM 653 C C . ASP A 1 87 ? -4.821 -7.450 -7.025 1.00 97.06 87 ASP A C 1
ATOM 655 O O . ASP A 1 87 ? -3.653 -7.619 -7.374 1.00 97.06 87 ASP A O 1
ATOM 659 N N . ARG A 1 88 ? -5.539 -6.417 -7.485 1.00 97.75 88 ARG A N 1
ATOM 660 C CA . ARG A 1 88 ? -4.981 -5.419 -8.413 1.00 97.75 88 ARG A CA 1
ATOM 661 C C . ARG A 1 88 ? -3.818 -4.642 -7.796 1.00 97.75 88 ARG A C 1
ATOM 663 O O . ARG A 1 88 ? -2.842 -4.372 -8.491 1.00 97.75 88 ARG A O 1
ATOM 670 N N . ILE A 1 89 ? -3.894 -4.300 -6.509 1.00 96.69 89 ILE A N 1
ATOM 671 C CA . ILE A 1 89 ? -2.792 -3.645 -5.786 1.00 96.69 89 ILE A CA 1
ATOM 672 C C . ILE A 1 89 ? -1.576 -4.573 -5.703 1.00 96.69 89 ILE A C 1
ATOM 674 O O . ILE A 1 89 ? -0.457 -4.126 -5.964 1.00 96.69 89 ILE A O 1
ATOM 678 N N . MET A 1 90 ? -1.788 -5.856 -5.394 1.00 96.12 90 MET A N 1
ATOM 679 C CA . MET A 1 90 ? -0.709 -6.848 -5.374 1.00 96.12 90 MET A CA 1
ATOM 680 C C . MET A 1 90 ? -0.033 -6.974 -6.739 1.00 96.12 90 MET A C 1
ATOM 682 O O . MET A 1 90 ? 1.185 -6.824 -6.827 1.00 96.12 90 MET A O 1
ATOM 686 N N . ALA A 1 91 ? -0.817 -7.129 -7.807 1.00 97.44 91 ALA A N 1
ATOM 687 C CA . ALA A 1 91 ? -0.297 -7.227 -9.168 1.00 97.44 91 ALA A CA 1
ATOM 688 C C . ALA A 1 91 ? 0.538 -5.992 -9.564 1.00 97.44 91 ALA A C 1
ATOM 690 O O . ALA A 1 91 ? 1.647 -6.130 -10.083 1.00 97.44 91 ALA A O 1
ATOM 691 N N . MET A 1 92 ? 0.060 -4.779 -9.256 1.00 96.25 92 MET A N 1
ATOM 692 C CA . MET A 1 92 ? 0.816 -3.544 -9.517 1.00 96.25 92 MET A CA 1
ATOM 693 C C . MET A 1 92 ? 2.153 -3.497 -8.754 1.00 96.25 92 MET A C 1
ATOM 695 O O . MET A 1 92 ? 3.169 -3.038 -9.289 1.00 96.25 92 MET A O 1
ATOM 699 N N . ALA A 1 93 ? 2.180 -3.963 -7.503 1.00 95.94 93 ALA A N 1
ATOM 700 C CA . ALA A 1 93 ? 3.399 -3.993 -6.698 1.00 95.94 93 ALA A CA 1
ATOM 701 C C . ALA A 1 93 ? 4.413 -5.033 -7.200 1.00 95.94 93 ALA A C 1
ATOM 703 O O . ALA A 1 93 ? 5.620 -4.762 -7.202 1.00 95.94 93 ALA A O 1
ATOM 704 N N . GLU A 1 94 ? 3.943 -6.197 -7.649 1.00 96.12 94 GLU A N 1
ATOM 705 C CA . GLU A 1 94 ? 4.770 -7.245 -8.254 1.00 96.12 94 GLU A CA 1
ATOM 706 C C . GLU A 1 94 ? 5.417 -6.760 -9.554 1.00 96.12 94 GLU A C 1
ATOM 708 O O . GLU A 1 94 ? 6.637 -6.870 -9.717 1.00 96.12 94 GLU A O 1
ATOM 713 N N . GLU A 1 95 ? 4.632 -6.141 -10.440 1.00 96.62 95 GLU A N 1
ATOM 714 C CA . GLU A 1 95 ? 5.123 -5.574 -11.699 1.00 96.62 95 GLU A CA 1
ATOM 715 C C . GLU A 1 95 ? 6.190 -4.497 -11.451 1.00 96.62 95 GLU A C 1
ATOM 717 O O . GLU A 1 95 ? 7.282 -4.528 -12.031 1.00 96.62 95 GLU A O 1
ATOM 722 N N . THR A 1 96 ? 5.922 -3.583 -10.514 1.00 94.81 96 THR A N 1
ATOM 723 C CA . THR A 1 96 ? 6.875 -2.541 -10.110 1.00 94.81 96 THR A CA 1
ATOM 724 C C . THR A 1 96 ? 8.166 -3.145 -9.559 1.00 94.81 96 THR A C 1
ATOM 726 O O . THR A 1 96 ? 9.266 -2.720 -9.920 1.00 94.81 96 THR A O 1
ATOM 729 N N . SER A 1 97 ? 8.057 -4.166 -8.707 1.00 94.50 97 SER A N 1
ATOM 730 C CA . SER A 1 97 ? 9.216 -4.843 -8.119 1.00 94.50 97 SER A CA 1
ATOM 731 C C . SER A 1 97 ? 10.065 -5.529 -9.188 1.00 94.50 97 SER A C 1
ATOM 733 O O . SER A 1 97 ? 11.295 -5.423 -9.164 1.00 94.50 97 SER A O 1
ATOM 735 N N . ALA A 1 98 ? 9.424 -6.167 -10.172 1.00 95.81 98 ALA A N 1
ATOM 736 C CA . ALA A 1 98 ? 10.108 -6.760 -11.313 1.00 95.81 98 ALA A CA 1
ATOM 737 C C . ALA A 1 98 ? 10.843 -5.699 -12.148 1.00 95.81 98 ALA A C 1
ATOM 739 O O . ALA A 1 98 ? 12.006 -5.902 -12.511 1.00 95.81 98 ALA A O 1
ATOM 740 N N . HIS A 1 99 ? 10.206 -4.551 -12.403 1.00 95.44 99 HIS A N 1
ATOM 741 C CA . HIS A 1 99 ? 10.824 -3.438 -13.120 1.00 95.44 99 HIS A CA 1
ATOM 742 C C . HIS A 1 99 ? 12.055 -2.893 -12.382 1.00 95.44 99 HIS A C 1
ATOM 744 O O . HIS A 1 99 ? 13.132 -2.797 -12.971 1.00 95.44 99 HIS A O 1
ATOM 750 N N . ILE A 1 100 ? 11.929 -2.590 -11.086 1.00 94.56 100 ILE A N 1
ATOM 751 C CA . ILE A 1 100 ? 13.032 -2.072 -10.263 1.00 94.56 100 ILE A CA 1
ATOM 752 C C . ILE A 1 100 ? 14.198 -3.059 -10.239 1.00 94.56 100 ILE A C 1
ATOM 754 O O . ILE A 1 100 ? 15.347 -2.645 -10.391 1.00 94.56 100 ILE A O 1
ATOM 758 N N . ARG A 1 101 ? 13.921 -4.360 -10.081 1.00 95.19 101 ARG A N 1
ATOM 759 C CA . ARG A 1 101 ? 14.955 -5.400 -10.129 1.00 95.19 101 ARG A CA 1
ATOM 760 C C . ARG A 1 101 ? 15.699 -5.369 -11.464 1.00 95.19 101 ARG A C 1
ATOM 762 O O . ARG A 1 101 ? 16.920 -5.275 -11.469 1.00 95.19 101 ARG A O 1
ATOM 769 N N . LYS A 1 102 ? 14.966 -5.337 -12.581 1.00 97.00 102 LYS A N 1
ATOM 770 C CA . LYS A 1 102 ? 15.552 -5.268 -13.927 1.00 97.00 102 LYS A CA 1
ATOM 771 C C . LYS A 1 102 ? 16.404 -4.015 -14.137 1.00 97.00 102 LYS A C 1
ATOM 773 O O . LYS A 1 102 ? 17.417 -4.080 -14.823 1.00 97.00 102 LYS A O 1
ATOM 778 N N . VAL A 1 103 ? 15.995 -2.867 -13.596 1.00 96.62 103 VAL A N 1
ATOM 779 C CA . VAL A 1 103 ? 16.786 -1.627 -13.673 1.00 96.62 103 VAL A CA 1
ATOM 780 C C . VAL A 1 103 ? 18.054 -1.740 -12.827 1.00 96.62 103 VAL A C 1
ATOM 782 O O . VAL A 1 103 ? 19.119 -1.356 -13.300 1.00 96.62 103 VAL A O 1
ATOM 785 N N . ARG A 1 104 ? 17.966 -2.308 -11.617 1.00 93.94 104 ARG A N 1
ATOM 786 C CA . ARG A 1 104 ? 19.124 -2.504 -10.727 1.00 93.94 104 ARG A CA 1
ATOM 787 C C . ARG A 1 104 ? 20.164 -3.466 -11.288 1.00 93.94 104 ARG A C 1
ATOM 789 O O . ARG A 1 104 ? 21.342 -3.228 -11.099 1.00 93.94 104 ARG A O 1
ATOM 796 N N . GLU A 1 105 ? 19.743 -4.524 -11.971 1.00 93.69 105 GLU A N 1
ATOM 797 C CA . GLU A 1 105 ? 20.653 -5.512 -12.576 1.00 93.69 105 GLU A CA 1
ATOM 798 C C . GLU A 1 105 ? 21.408 -4.974 -13.806 1.00 93.69 105 GLU A C 1
ATOM 800 O O . GLU A 1 105 ? 22.337 -5.615 -14.288 1.00 93.69 105 GLU A O 1
ATOM 805 N N . ARG A 1 106 ? 21.001 -3.817 -14.345 1.00 82.88 106 ARG A N 1
ATOM 806 C CA . ARG A 1 106 ? 21.589 -3.197 -15.544 1.00 82.88 106 ARG A CA 1
ATOM 807 C C . ARG A 1 106 ? 22.573 -2.063 -15.244 1.00 82.88 106 ARG A C 1
ATOM 809 O O . ARG A 1 106 ? 23.095 -1.490 -16.201 1.00 82.88 106 ARG A O 1
ATOM 816 N N . GLY A 1 107 ? 22.753 -1.701 -13.975 1.00 70.88 107 GLY A N 1
ATOM 817 C CA . GLY A 1 107 ? 23.717 -0.695 -13.516 1.00 70.88 107 GLY A CA 1
ATOM 818 C C . GLY A 1 107 ? 24.951 -1.356 -12.933 1.00 70.88 107 GLY A C 1
ATOM 819 O O . GLY A 1 107 ? 26.048 -0.817 -13.180 1.00 70.88 107 GLY A O 1
#

Secondary structure (DSSP, 8-state):
-------------------------PPPPPPPPP------------------------PPP-----SSS--HHHHHHHHHHSTTHHHHHHHHHHHHHHHHHHHHTT-

Radius of gyration: 33.81 Å; Cα contacts (8 Å, |Δi|>4): 17; chains: 1; bounding box: 60×54×95 Å

Mean predicted aligned error: 19.32 Å

Foldseek 3Di:
DDDDDDDDDDDDDDDDDDDDPPDPPPDDDDDDDDDDDDDDDDDDDDPDDPPPPPDDDDDDDDDDDDAQDDDPVCLVVLCVVPNCRSVVSVVVRVVVVVVVVVVVVVD

pLDDT: mean 72.08, std 22.23, range [36.78, 97.75]